Protein AF-A0A822FKP0-F1 (afdb_monomer)

pLDDT: mean 80.27, std 10.79, range [43.81, 92.62]

Structure (mmCIF, N/CA/C/O backbone):
data_AF-A0A822FKP0-F1
#
_entry.id   AF-A0A822FKP0-F1
#
loop_
_atom_site.group_PDB
_atom_site.id
_atom_site.type_symbol
_atom_site.label_atom_id
_atom_site.label_alt_id
_atom_site.label_comp_id
_atom_site.label_asym_id
_atom_site.label_entity_id
_atom_site.label_seq_id
_atom_site.pdbx_PDB_ins_code
_atom_site.Cartn_x
_atom_site.Cartn_y
_atom_site.Cartn_z
_atom_site.occupancy
_atom_site.B_iso_or_equiv
_atom_site.auth_seq_id
_atom_site.auth_comp_id
_atom_site.auth_asym_id
_atom_site.auth_atom_id
_atom_site.pdbx_PDB_model_num
ATOM 1 N N . ARG A 1 1 ? 42.600 23.864 -4.006 1.00 43.81 1 ARG A N 1
ATOM 2 C CA . ARG A 1 1 ? 42.148 22.506 -3.598 1.00 43.81 1 ARG A CA 1
ATOM 3 C C . ARG A 1 1 ? 40.679 22.336 -3.999 1.00 43.81 1 ARG A C 1
ATOM 5 O O . ARG A 1 1 ? 39.840 23.008 -3.412 1.00 43.81 1 ARG A O 1
ATOM 12 N N . ARG A 1 2 ? 40.351 21.524 -5.019 1.00 47.78 2 ARG A N 1
ATOM 13 C CA . ARG A 1 2 ? 38.947 21.209 -5.365 1.00 47.78 2 ARG A CA 1
ATOM 14 C C . ARG A 1 2 ? 38.359 20.360 -4.230 1.00 47.78 2 ARG A C 1
ATOM 16 O O . ARG A 1 2 ? 38.885 19.288 -3.952 1.00 47.78 2 ARG A O 1
ATOM 23 N N . LYS A 1 3 ? 37.329 20.858 -3.537 1.00 48.41 3 LYS A N 1
ATOM 24 C CA . LYS A 1 3 ? 36.582 20.069 -2.544 1.00 48.41 3 LYS A CA 1
ATOM 25 C C . LYS A 1 3 ? 35.898 18.919 -3.287 1.00 48.41 3 LYS A C 1
ATOM 27 O O . LYS A 1 3 ? 35.156 19.177 -4.230 1.00 48.41 3 LYS A O 1
ATOM 32 N N . ALA A 1 4 ? 36.147 17.677 -2.877 1.00 53.81 4 ALA A N 1
ATOM 33 C CA . ALA A 1 4 ? 35.376 16.538 -3.355 1.00 53.81 4 ALA A CA 1
ATOM 34 C C . ALA A 1 4 ? 33.907 16.764 -2.961 1.00 53.81 4 ALA A C 1
ATOM 36 O O . ALA A 1 4 ? 33.571 16.768 -1.775 1.00 53.81 4 ALA A O 1
ATOM 37 N N . GLN A 1 5 ? 33.039 17.037 -3.938 1.00 58.00 5 GLN A N 1
ATOM 38 C CA . GLN A 1 5 ? 31.599 17.033 -3.702 1.00 58.00 5 GLN A CA 1
ATOM 39 C C . GLN A 1 5 ? 31.208 15.615 -3.282 1.00 58.00 5 GLN A C 1
ATOM 41 O O . GLN A 1 5 ? 31.620 14.648 -3.919 1.00 58.00 5 GLN A O 1
ATOM 46 N N . ARG A 1 6 ? 30.429 15.487 -2.201 1.00 59.28 6 ARG A N 1
ATOM 47 C CA . ARG A 1 6 ? 29.832 14.211 -1.790 1.00 59.28 6 ARG A CA 1
ATOM 48 C C . ARG A 1 6 ? 28.983 13.685 -2.949 1.00 59.28 6 ARG A C 1
ATOM 50 O O . ARG A 1 6 ? 27.850 14.126 -3.135 1.00 59.28 6 ARG A O 1
ATOM 57 N N . ALA A 1 7 ? 29.535 12.769 -3.739 1.00 64.38 7 ALA A N 1
ATOM 58 C CA . ALA A 1 7 ? 28.770 12.042 -4.735 1.00 64.38 7 ALA A CA 1
ATOM 59 C C . ALA A 1 7 ? 27.661 11.274 -4.000 1.00 64.38 7 ALA A C 1
ATOM 61 O O . ALA A 1 7 ? 27.931 10.571 -3.025 1.00 64.38 7 ALA A O 1
ATOM 62 N N . LYS A 1 8 ? 26.404 11.447 -4.427 1.00 74.00 8 LYS A N 1
ATOM 63 C CA . LYS A 1 8 ? 25.251 10.709 -3.890 1.00 74.00 8 LYS A CA 1
ATOM 64 C C . LYS A 1 8 ? 25.323 9.271 -4.402 1.00 74.00 8 LYS A C 1
ATOM 66 O O . LYS A 1 8 ? 24.702 8.930 -5.406 1.00 74.00 8 LYS A O 1
ATOM 71 N N . LEU A 1 9 ? 26.160 8.468 -3.758 1.00 79.12 9 LEU A N 1
ATOM 72 C CA . LEU A 1 9 ? 26.335 7.056 -4.063 1.00 79.12 9 LEU A CA 1
ATOM 73 C C . LEU A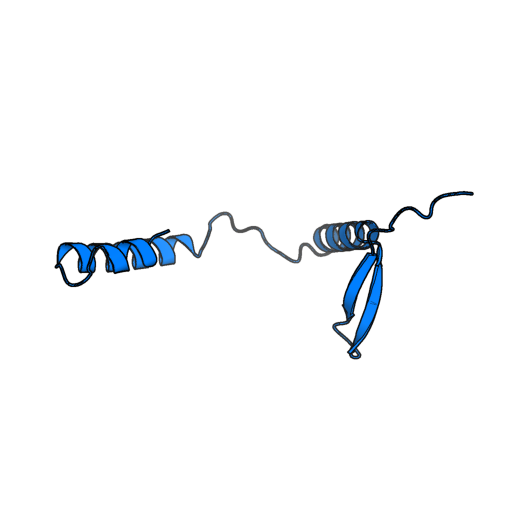 1 9 ? 25.243 6.236 -3.374 1.00 79.12 9 LEU A C 1
ATOM 75 O O . LEU A 1 9 ? 24.826 6.556 -2.261 1.00 79.12 9 LEU A O 1
ATOM 79 N N . ILE A 1 10 ? 24.798 5.181 -4.045 1.00 78.38 10 ILE A N 1
ATOM 80 C CA . ILE A 1 10 ? 23.906 4.163 -3.495 1.00 78.38 10 ILE A CA 1
ATOM 81 C C . ILE A 1 10 ? 24.605 2.808 -3.547 1.00 78.38 10 ILE A C 1
ATOM 83 O O . ILE A 1 10 ? 25.354 2.526 -4.485 1.00 78.38 10 ILE A O 1
ATOM 87 N N . ILE A 1 11 ? 24.347 1.980 -2.539 1.00 79.00 11 ILE A N 1
ATOM 88 C CA . ILE A 1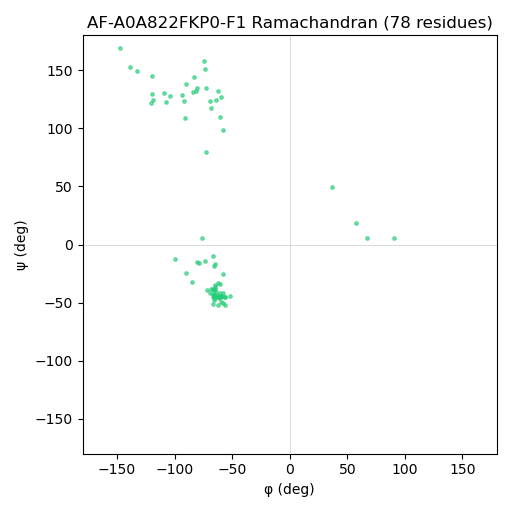 11 ? 24.786 0.586 -2.477 1.00 79.00 11 ILE A CA 1
ATOM 89 C C . ILE A 1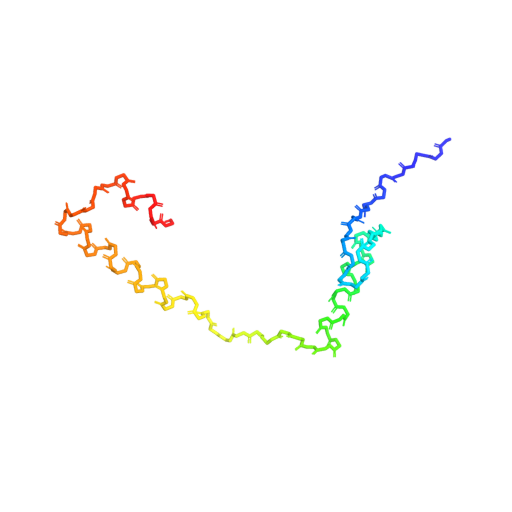 11 ? 23.542 -0.275 -2.662 1.00 79.00 11 ILE A C 1
ATOM 91 O O . ILE A 1 11 ? 22.536 -0.046 -1.991 1.00 79.00 11 ILE A O 1
ATOM 95 N N . ARG A 1 12 ? 23.598 -1.249 -3.571 1.00 72.00 12 ARG A N 1
ATOM 96 C CA . ARG A 1 12 ? 22.503 -2.198 -3.804 1.00 72.00 12 ARG A CA 1
ATOM 97 C C . ARG A 1 12 ? 23.013 -3.630 -3.865 1.00 72.00 12 ARG A C 1
ATOM 99 O O . ARG A 1 12 ? 24.125 -3.872 -4.330 1.00 72.00 12 ARG A O 1
ATOM 106 N N . VAL A 1 13 ? 22.165 -4.559 -3.447 1.00 72.25 13 VAL A N 1
ATOM 107 C CA . VAL A 1 13 ? 22.372 -5.996 -3.640 1.00 72.25 13 VAL A CA 1
ATOM 108 C C . VAL A 1 13 ? 21.932 -6.346 -5.060 1.00 72.25 13 VAL A C 1
ATOM 110 O O . VAL A 1 13 ? 20.878 -5.895 -5.500 1.00 72.25 13 VAL A O 1
ATOM 113 N N . CYS A 1 14 ? 22.754 -7.085 -5.799 1.00 72.31 14 CYS A N 1
ATOM 114 C CA . CYS A 1 14 ? 22.396 -7.571 -7.127 1.00 72.31 14 CYS A CA 1
ATOM 115 C C . CYS A 1 14 ? 21.587 -8.869 -7.031 1.00 72.31 14 CYS A C 1
ATOM 117 O O . CYS A 1 14 ? 22.019 -9.831 -6.397 1.00 72.31 14 CYS A O 1
ATOM 119 N N . ASP A 1 15 ? 20.464 -8.907 -7.745 1.00 68.38 15 ASP A N 1
ATOM 120 C CA . ASP A 1 15 ? 19.490 -10.008 -7.765 1.00 68.38 15 ASP A CA 1
ATOM 121 C C . ASP A 1 15 ? 20.106 -11.352 -8.198 1.00 68.38 15 ASP A C 1
ATOM 123 O O . ASP A 1 15 ? 19.620 -12.420 -7.835 1.00 68.38 15 ASP A O 1
ATOM 127 N N . LYS A 1 16 ? 21.199 -11.309 -8.974 1.00 62.16 16 LYS A N 1
ATOM 128 C CA . LYS A 1 16 ? 21.956 -12.483 -9.419 1.00 62.16 16 LYS A CA 1
ATOM 129 C C . LYS A 1 16 ? 23.402 -12.384 -8.930 1.00 62.16 16 LYS A C 1
ATOM 131 O O . LYS A 1 16 ? 24.105 -11.430 -9.256 1.00 62.16 16 LYS A O 1
ATOM 136 N N . GLY A 1 17 ? 23.840 -13.386 -8.165 1.00 63.03 17 GLY A N 1
ATOM 137 C CA . GLY A 1 17 ? 25.244 -13.572 -7.775 1.00 63.03 17 GLY A CA 1
ATOM 138 C C . GLY A 1 17 ? 25.692 -12.912 -6.466 1.00 63.03 17 GLY A C 1
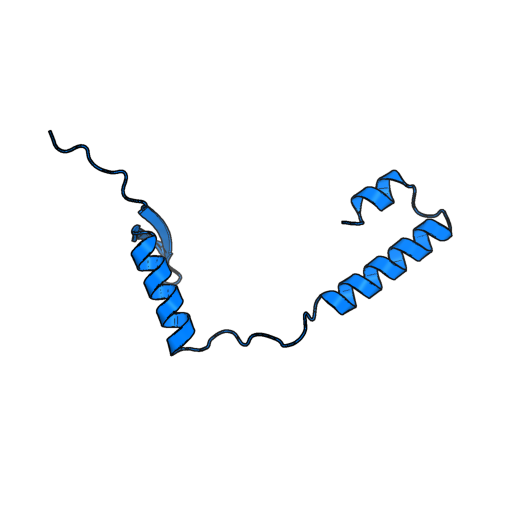ATOM 139 O O . GLY A 1 17 ? 26.880 -12.953 -6.170 1.00 63.03 17 GLY A O 1
ATOM 140 N N . GLY A 1 18 ? 24.793 -12.303 -5.681 1.00 68.31 18 GLY A N 1
ATOM 141 C CA . GLY A 1 18 ? 25.092 -11.839 -4.312 1.00 68.31 18 GLY A CA 1
ATOM 142 C C . GLY A 1 18 ? 26.088 -10.675 -4.196 1.00 68.31 18 GLY A C 1
ATOM 143 O O . GLY A 1 18 ? 26.461 -10.291 -3.091 1.00 68.31 18 GLY A O 1
ATOM 144 N N . GLY A 1 19 ? 26.525 -10.099 -5.318 1.00 77.31 19 GLY A N 1
ATOM 145 C CA . GLY A 1 19 ? 27.442 -8.963 -5.337 1.00 77.31 19 GLY A CA 1
ATOM 146 C C . GLY A 1 19 ? 26.774 -7.653 -4.917 1.00 77.31 19 GLY A C 1
ATOM 147 O O . GLY A 1 19 ? 25.584 -7.434 -5.155 1.00 77.31 19 GLY A O 1
ATOM 148 N N . LEU A 1 20 ? 27.565 -6.752 -4.332 1.00 77.62 20 LEU A N 1
ATOM 149 C CA . LEU A 1 20 ? 27.152 -5.380 -4.047 1.00 77.62 20 LEU A CA 1
ATOM 150 C C . LEU A 1 20 ? 27.565 -4.466 -5.201 1.00 77.62 20 LEU A C 1
ATOM 152 O O . LEU A 1 20 ? 28.726 -4.436 -5.605 1.00 77.62 20 LEU A O 1
ATOM 156 N N . HIS A 1 21 ? 26.615 -3.692 -5.717 1.00 78.19 21 HIS A N 1
ATOM 157 C CA . HIS A 1 21 ? 26.879 -2.663 -6.713 1.00 78.19 21 HIS A CA 1
ATOM 158 C C . HIS A 1 21 ? 26.845 -1.282 -6.061 1.00 78.19 21 HIS A C 1
ATOM 160 O O . HIS A 1 21 ? 25.862 -0.921 -5.410 1.00 78.19 21 HIS A O 1
ATOM 166 N N . ILE A 1 22 ? 27.907 -0.506 -6.279 1.00 81.50 22 ILE A N 1
ATOM 167 C CA . ILE A 1 22 ? 28.004 0.892 -5.861 1.00 81.50 22 ILE A CA 1
ATOM 168 C C . ILE A 1 22 ? 27.896 1.762 -7.110 1.00 81.50 22 ILE A C 1
ATOM 170 O O . ILE A 1 22 ? 28.690 1.623 -8.039 1.00 81.50 22 ILE A O 1
ATOM 174 N N . GLY A 1 23 ? 26.915 2.659 -7.133 1.00 81.44 23 GLY A N 1
ATOM 175 C CA . GLY A 1 23 ? 26.658 3.526 -8.280 1.00 81.44 23 GLY A CA 1
ATOM 176 C C . GLY A 1 23 ? 26.125 4.893 -7.872 1.00 81.44 23 GLY A C 1
ATOM 177 O O . GLY A 1 23 ? 25.772 5.123 -6.717 1.00 81.44 23 GLY A O 1
ATOM 178 N N . ASN A 1 24 ? 26.065 5.822 -8.826 1.00 84.06 24 ASN A N 1
ATOM 179 C CA . ASN A 1 24 ? 25.443 7.124 -8.609 1.00 84.06 24 ASN A CA 1
ATOM 180 C C . ASN A 1 24 ? 23.913 6.976 -8.552 1.00 84.06 24 ASN A C 1
ATOM 182 O O . ASN A 1 24 ? 23.311 6.329 -9.412 1.00 84.06 24 ASN A O 1
ATOM 186 N N . LYS A 1 25 ? 23.283 7.621 -7.565 1.00 80.25 25 LYS A N 1
ATOM 187 C CA . LYS A 1 25 ? 21.827 7.676 -7.406 1.00 80.25 25 LYS A CA 1
ATOM 188 C C . LYS A 1 25 ? 21.108 8.132 -8.682 1.00 80.25 25 LYS A C 1
ATOM 190 O O . LYS A 1 25 ? 20.116 7.523 -9.065 1.00 80.25 25 LYS A O 1
ATOM 195 N N . ILE A 1 26 ? 21.621 9.167 -9.347 1.00 84.31 26 ILE A N 1
ATOM 196 C CA . ILE A 1 26 ? 20.980 9.765 -10.529 1.00 84.31 26 ILE A CA 1
ATOM 197 C C . ILE A 1 26 ? 20.960 8.766 -11.690 1.00 84.31 26 ILE A C 1
ATOM 199 O O . ILE A 1 26 ? 19.944 8.595 -12.361 1.00 84.31 26 ILE A O 1
ATOM 203 N N . ASP A 1 27 ? 22.070 8.060 -11.907 1.00 82.25 27 ASP A N 1
ATOM 204 C CA . ASP A 1 27 ? 22.152 7.048 -12.960 1.00 82.25 27 ASP A CA 1
ATOM 205 C C . ASP A 1 27 ? 21.220 5.871 -12.697 1.00 82.25 27 ASP A C 1
ATOM 207 O O . ASP A 1 27 ? 20.653 5.306 -13.634 1.00 82.25 27 ASP A O 1
ATOM 211 N N . TYR A 1 28 ? 21.039 5.515 -11.428 1.00 82.00 28 TYR A N 1
ATOM 212 C CA . TYR A 1 28 ? 20.083 4.495 -11.033 1.00 82.00 28 TYR A CA 1
ATOM 213 C C . TYR A 1 28 ? 18.641 4.925 -11.299 1.00 82.00 28 TYR A C 1
ATOM 215 O O . TYR A 1 28 ? 17.911 4.191 -11.962 1.00 82.00 28 TYR A O 1
ATOM 223 N N . GLU A 1 29 ? 18.243 6.116 -10.847 1.00 82.94 29 GLU A N 1
ATOM 224 C CA . GLU A 1 29 ? 16.897 6.652 -11.084 1.00 82.94 29 GLU A CA 1
ATOM 225 C C . GLU A 1 29 ? 16.594 6.737 -12.584 1.00 82.94 29 GLU A C 1
ATOM 227 O O . GLU A 1 29 ? 15.527 6.306 -13.022 1.00 82.94 29 GLU A O 1
ATOM 232 N N . ARG A 1 30 ? 17.571 7.176 -13.388 1.00 87.12 30 ARG A N 1
ATOM 233 C CA . ARG A 1 30 ? 17.463 7.224 -14.851 1.00 87.12 30 ARG A CA 1
ATOM 234 C C . ARG A 1 30 ? 17.282 5.838 -15.474 1.00 87.12 30 ARG A C 1
ATOM 236 O O . ARG A 1 30 ? 16.427 5.672 -16.340 1.00 87.12 30 ARG A O 1
ATOM 243 N N . LYS A 1 31 ? 18.059 4.836 -15.048 1.00 84.94 31 LYS A N 1
ATOM 244 C CA . LYS A 1 31 ? 17.917 3.451 -15.537 1.00 84.94 31 LYS A CA 1
ATOM 245 C C . LYS A 1 31 ? 16.583 2.832 -15.122 1.00 84.94 31 LYS A C 1
ATOM 247 O O . LYS A 1 31 ? 15.973 2.141 -15.928 1.00 84.94 31 LYS A O 1
ATOM 252 N N . ALA A 1 32 ? 16.123 3.092 -13.900 1.00 81.88 32 ALA A N 1
ATOM 253 C CA . ALA A 1 32 ? 14.839 2.607 -13.404 1.00 81.88 32 ALA A CA 1
ATOM 254 C C . ALA A 1 32 ? 13.651 3.268 -14.124 1.00 81.88 32 ALA A C 1
ATOM 256 O O . ALA A 1 32 ? 12.660 2.600 -14.403 1.00 81.88 32 ALA A O 1
ATOM 257 N N . ALA A 1 33 ? 13.741 4.563 -14.440 1.00 83.19 33 ALA A N 1
ATOM 258 C CA . ALA A 1 33 ? 12.765 5.251 -15.285 1.00 83.19 33 ALA A CA 1
ATOM 259 C C . ALA A 1 33 ? 12.734 4.641 -16.692 1.00 83.19 33 ALA A C 1
ATOM 261 O O . ALA A 1 33 ? 11.691 4.155 -17.110 1.00 83.19 33 ALA A O 1
ATOM 262 N N . LYS A 1 34 ? 13.897 4.520 -17.346 1.00 87.69 34 LYS A N 1
ATOM 263 C CA . LYS A 1 34 ? 13.996 3.905 -18.675 1.00 87.69 34 LYS A CA 1
ATOM 264 C C . LYS A 1 34 ? 13.439 2.477 -18.707 1.00 87.69 34 LYS A C 1
ATOM 266 O O . LYS A 1 34 ? 12.677 2.143 -19.597 1.00 87.69 34 LYS A O 1
ATOM 271 N N . TYR A 1 35 ? 13.775 1.645 -17.721 1.00 84.44 35 TYR A N 1
ATOM 272 C CA . TYR A 1 35 ? 13.227 0.291 -17.624 1.00 84.44 35 TYR A CA 1
ATOM 273 C C . TYR A 1 35 ? 11.698 0.295 -17.492 1.00 84.44 35 TYR A C 1
ATOM 275 O O . TYR A 1 35 ? 11.035 -0.523 -18.125 1.00 84.44 35 TYR A O 1
ATOM 283 N N . ARG A 1 36 ? 11.133 1.209 -16.691 1.00 81.31 36 ARG A N 1
ATOM 284 C CA . ARG A 1 36 ? 9.676 1.358 -16.560 1.00 81.31 36 ARG A CA 1
ATOM 285 C C . ARG A 1 36 ? 9.024 1.739 -17.887 1.00 81.31 36 ARG A C 1
ATOM 287 O O . ARG A 1 36 ? 8.018 1.129 -18.234 1.00 81.31 36 ARG A O 1
ATOM 294 N N . ASP A 1 37 ? 9.618 2.675 -18.618 1.00 84.44 37 ASP A N 1
ATOM 295 C CA . ASP A 1 37 ? 9.107 3.123 -19.915 1.00 84.44 37 ASP A CA 1
ATOM 296 C C . ASP A 1 37 ? 9.202 2.011 -20.972 1.00 84.44 37 ASP A C 1
ATOM 298 O O . ASP A 1 37 ? 8.229 1.745 -21.681 1.00 84.44 37 ASP A O 1
ATOM 302 N N . ASP A 1 3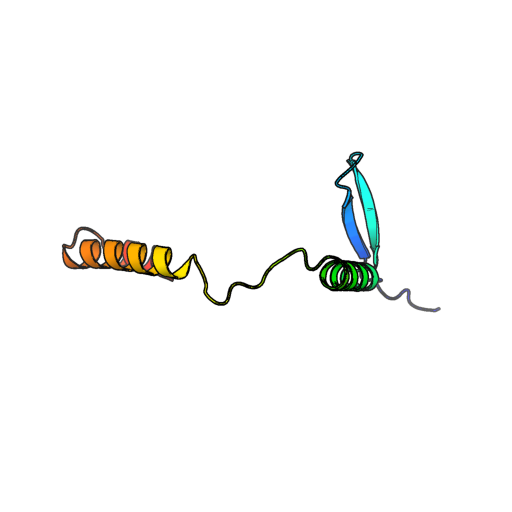8 ? 10.345 1.317 -21.029 1.00 86.00 38 ASP A N 1
ATOM 303 C CA . ASP A 1 38 ? 10.632 0.277 -22.022 1.00 86.00 38 ASP A CA 1
ATOM 304 C C . ASP A 1 38 ? 9.780 -0.984 -21.801 1.00 86.00 38 ASP A C 1
ATOM 306 O O . ASP A 1 38 ? 9.302 -1.591 -22.758 1.00 86.00 38 ASP A O 1
ATOM 310 N N . THR A 1 39 ? 9.600 -1.409 -20.545 1.00 81.69 39 THR A N 1
ATOM 311 C CA . THR A 1 39 ? 8.961 -2.703 -20.236 1.00 81.69 39 THR A CA 1
ATOM 312 C C . THR A 1 39 ? 7.496 -2.594 -19.837 1.00 81.69 39 THR A C 1
ATOM 314 O O . THR A 1 39 ? 6.827 -3.624 -19.780 1.00 81.69 39 THR A O 1
ATOM 317 N N . LYS A 1 40 ? 6.993 -1.380 -19.552 1.00 75.81 40 LYS A N 1
ATOM 318 C CA . LYS A 1 40 ? 5.683 -1.139 -18.912 1.00 75.81 40 LYS A CA 1
ATOM 319 C C . LYS A 1 40 ? 5.361 -2.210 -17.853 1.00 75.81 40 LYS A C 1
ATOM 321 O O . LYS A 1 40 ? 4.288 -2.808 -17.880 1.00 75.81 40 LYS A O 1
ATOM 326 N N . PRO A 1 41 ? 6.306 -2.499 -16.938 1.00 74.12 41 PRO A N 1
ATOM 327 C CA . PRO A 1 41 ? 6.264 -3.710 -16.121 1.00 74.12 41 PRO A CA 1
ATOM 328 C C . PRO A 1 41 ? 5.188 -3.630 -15.034 1.00 74.12 41 PRO A C 1
ATOM 330 O O . PRO A 1 41 ? 4.847 -4.632 -14.414 1.00 74.12 41 PRO A O 1
ATOM 333 N N . TYR A 1 42 ? 4.668 -2.427 -14.797 1.00 74.81 42 TYR A N 1
ATOM 334 C CA . TYR A 1 42 ? 3.598 -2.148 -13.864 1.00 74.81 42 TYR A CA 1
ATOM 335 C C . TYR A 1 42 ? 2.437 -1.546 -14.643 1.00 74.81 42 TYR A C 1
ATOM 337 O O . TYR A 1 42 ? 2.617 -0.588 -15.395 1.00 74.81 42 TYR A O 1
ATOM 345 N N . GLN A 1 43 ? 1.251 -2.101 -14.436 1.00 77.06 43 GLN A N 1
ATOM 346 C CA . GLN A 1 43 ? 0.011 -1.497 -14.884 1.00 77.06 43 GLN A CA 1
ATOM 347 C C . GLN A 1 43 ? -0.529 -0.635 -13.748 1.00 77.06 43 GLN A C 1
ATOM 349 O O . GLN A 1 43 ? -0.735 -1.123 -12.636 1.00 77.06 43 GLN A O 1
ATOM 354 N N . GLU A 1 44 ? -0.753 0.644 -14.025 1.00 79.44 44 GLU A N 1
ATOM 355 C CA . GLU A 1 44 ? -1.475 1.500 -13.096 1.00 79.44 44 GLU A CA 1
ATOM 356 C C . GLU A 1 44 ? -2.940 1.057 -13.072 1.00 79.44 44 GLU A C 1
ATOM 358 O O . GLU A 1 44 ? -3.594 0.940 -14.112 1.00 79.44 44 GLU A O 1
ATOM 363 N N . LEU A 1 45 ? -3.437 0.733 -11.882 1.00 81.50 45 LEU A N 1
ATOM 364 C CA . LEU A 1 45 ? -4.835 0.379 -11.703 1.00 81.50 45 LEU A CA 1
ATOM 365 C C . LEU A 1 45 ? -5.653 1.669 -11.637 1.00 81.50 45 LEU A C 1
ATOM 367 O O . LEU A 1 45 ? -5.304 2.595 -10.910 1.00 81.50 45 LEU A O 1
ATOM 371 N N . SER A 1 46 ? -6.776 1.711 -12.354 1.00 88.31 46 SER A N 1
ATOM 372 C CA . SER A 1 46 ? -7.734 2.825 -12.282 1.00 88.31 46 SER A CA 1
ATOM 373 C C . SER A 1 46 ? -8.433 2.933 -10.922 1.00 88.31 46 SER A C 1
ATOM 375 O O . SER A 1 46 ? -9.127 3.911 -10.654 1.00 88.31 46 SER A O 1
ATOM 377 N N . TYR A 1 47 ? -8.265 1.923 -10.069 1.00 85.88 47 TYR A N 1
ATOM 378 C CA . TYR A 1 47 ? -8.829 1.842 -8.733 1.00 85.88 47 TYR A CA 1
ATOM 379 C C . TYR A 1 47 ? -7.795 1.270 -7.762 1.00 85.88 47 TYR A C 1
ATOM 381 O O . TYR A 1 47 ? -6.913 0.502 -8.144 1.00 85.88 47 TYR A O 1
ATOM 389 N N . ASN A 1 48 ? -7.910 1.627 -6.485 1.00 85.88 48 ASN A N 1
ATOM 390 C CA . ASN A 1 48 ? -7.068 1.059 -5.441 1.00 85.88 48 ASN A CA 1
ATOM 391 C C . ASN A 1 48 ? -7.758 -0.191 -4.853 1.00 85.88 48 ASN A C 1
ATOM 393 O O . ASN A 1 48 ? -8.739 -0.037 -4.121 1.00 85.88 48 ASN A O 1
ATOM 397 N N . PRO A 1 49 ? -7.262 -1.416 -5.116 1.00 84.00 49 PRO A N 1
ATOM 398 C CA . PRO A 1 49 ? -7.900 -2.653 -4.656 1.00 84.00 49 PRO A CA 1
ATOM 399 C C . PRO A 1 49 ? -7.881 -2.809 -3.130 1.00 84.00 49 PRO A C 1
ATOM 401 O O . PRO A 1 49 ? -8.660 -3.575 -2.571 1.00 84.00 49 PRO A O 1
ATOM 404 N N . LEU A 1 50 ? -7.017 -2.069 -2.433 1.00 89.94 50 LEU A N 1
ATOM 405 C CA . LEU A 1 50 ? -6.950 -2.095 -0.975 1.00 89.94 50 LEU A CA 1
ATOM 406 C C . LEU A 1 50 ? -8.030 -1.226 -0.325 1.00 89.94 50 LEU A C 1
ATOM 408 O O . LEU A 1 50 ? -8.279 -1.388 0.866 1.00 89.94 50 LEU A O 1
ATOM 412 N N . MET A 1 51 ? -8.685 -0.330 -1.076 1.00 89.38 51 MET A N 1
ATOM 413 C CA . MET A 1 51 ? -9.723 0.544 -0.520 1.00 89.38 51 MET A CA 1
ATOM 414 C C . MET A 1 51 ? -10.959 -0.231 -0.084 1.00 89.38 51 MET A C 1
ATOM 416 O O . MET A 1 51 ? -11.514 0.073 0.963 1.00 89.38 51 MET A O 1
ATOM 420 N N . GLU A 1 52 ? -11.365 -1.253 -0.835 1.00 89.19 52 GLU A N 1
ATOM 421 C CA . GLU A 1 52 ? -12.514 -2.084 -0.462 1.00 89.19 52 GLU A CA 1
ATOM 422 C C . GLU A 1 52 ? -12.242 -2.850 0.838 1.00 89.19 52 GLU A C 1
ATOM 424 O O . GLU A 1 52 ? -13.047 -2.833 1.771 1.00 89.19 52 GLU A O 1
ATOM 429 N N . ILE A 1 53 ? -11.055 -3.455 0.937 1.00 89.88 53 ILE A N 1
ATOM 430 C CA . ILE A 1 53 ? -10.605 -4.145 2.150 1.00 89.88 53 ILE A CA 1
ATOM 431 C C . ILE A 1 53 ? -10.539 -3.160 3.319 1.00 89.88 53 ILE A C 1
ATOM 433 O O . ILE A 1 53 ? 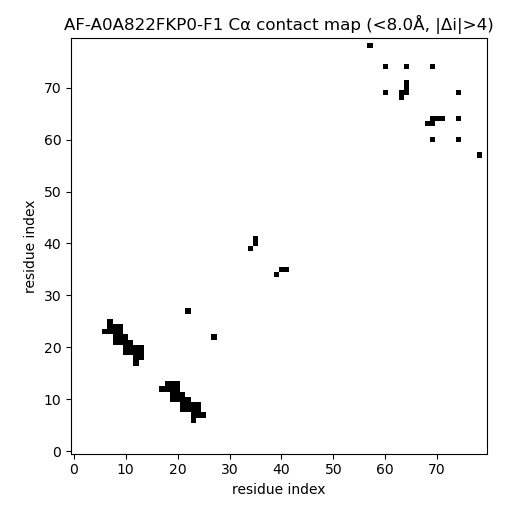-11.036 -3.461 4.402 1.00 89.88 53 ILE A O 1
ATOM 437 N N . PHE A 1 54 ? -9.968 -1.975 3.095 1.00 90.69 54 PHE A N 1
ATOM 438 C CA . PHE A 1 54 ? -9.901 -0.916 4.094 1.00 90.69 54 PHE A CA 1
ATOM 439 C C . PHE A 1 54 ? -1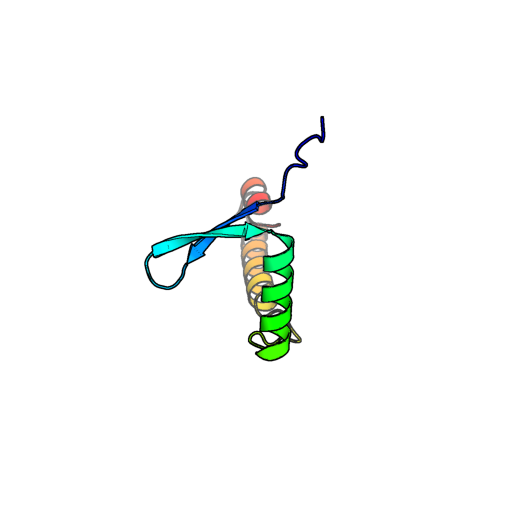1.298 -0.549 4.603 1.00 90.69 54 PHE A C 1
ATOM 441 O O . PHE A 1 54 ? -11.537 -0.622 5.804 1.00 90.69 54 PHE A O 1
ATOM 448 N N . THR A 1 55 ? -12.245 -0.257 3.708 1.00 91.81 55 THR A N 1
ATOM 449 C CA . THR A 1 55 ? -13.632 0.066 4.067 1.00 91.81 55 THR A CA 1
ATOM 450 C C . THR A 1 55 ? -14.281 -1.044 4.892 1.00 91.81 55 THR A C 1
ATOM 452 O O . THR A 1 55 ? -14.892 -0.760 5.923 1.00 91.81 55 THR A O 1
ATOM 455 N N . ASN A 1 56 ? -14.112 -2.306 4.495 1.00 92.50 56 ASN A N 1
ATOM 456 C CA . ASN A 1 56 ? -14.678 -3.444 5.219 1.00 92.50 56 ASN A CA 1
ATOM 457 C C . ASN A 1 56 ? -14.095 -3.574 6.634 1.00 92.50 56 ASN A C 1
ATOM 459 O O . ASN A 1 56 ? -14.840 -3.765 7.599 1.00 92.50 56 ASN A O 1
ATOM 463 N N . VAL A 1 57 ? -12.779 -3.408 6.781 1.00 91.88 57 VAL A N 1
ATOM 464 C CA . VAL A 1 57 ? -12.099 -3.439 8.085 1.00 91.88 57 VAL A CA 1
ATOM 465 C C . VAL A 1 57 ? -12.536 -2.264 8.961 1.00 91.88 57 VAL A C 1
ATOM 467 O O . VAL A 1 57 ? -12.861 -2.459 10.134 1.00 91.88 57 VAL A O 1
ATOM 470 N N . THR A 1 58 ? -12.609 -1.055 8.403 1.00 91.69 58 THR A N 1
ATOM 471 C CA . THR A 1 58 ? -13.079 0.140 9.115 1.00 91.69 58 THR A CA 1
ATOM 472 C C . THR A 1 58 ? -14.507 -0.051 9.624 1.00 91.69 58 THR A C 1
ATOM 474 O O . THR A 1 58 ? -14.790 0.243 10.787 1.00 91.69 58 THR A O 1
ATOM 477 N N . ASN A 1 59 ? -15.396 -0.603 8.795 1.00 92.62 59 ASN A N 1
ATOM 478 C CA . ASN A 1 59 ? -16.773 -0.903 9.183 1.00 92.62 59 ASN A CA 1
ATOM 479 C C . ASN A 1 59 ? -16.830 -1.913 10.334 1.00 92.62 59 ASN A C 1
ATOM 481 O O . ASN A 1 59 ? -17.527 -1.668 11.319 1.00 92.62 59 ASN A O 1
ATOM 485 N N . ALA A 1 60 ? -16.055 -2.997 10.263 1.00 90.88 60 ALA A N 1
ATOM 486 C CA . ALA A 1 60 ? -15.996 -3.993 11.332 1.00 90.88 60 ALA A CA 1
ATOM 487 C C . ALA A 1 60 ? -15.519 -3.385 12.665 1.00 90.88 60 ALA A C 1
ATOM 489 O O . ALA A 1 60 ? -16.131 -3.605 13.710 1.00 90.88 60 ALA A O 1
ATOM 490 N N . ILE A 1 61 ? -14.469 -2.561 12.639 1.00 90.00 61 ILE A N 1
ATOM 491 C CA . ILE A 1 61 ? -13.954 -1.891 13.842 1.00 90.00 61 ILE A CA 1
ATOM 492 C C . ILE A 1 61 ? -14.980 -0.892 14.407 1.00 90.00 61 ILE A C 1
ATOM 494 O O . ILE A 1 61 ? -15.128 -0.789 15.627 1.00 90.00 61 ILE A O 1
ATOM 498 N N . ASN A 1 62 ? -15.710 -0.175 13.547 1.00 89.31 62 ASN A N 1
ATOM 499 C CA . ASN A 1 62 ? -16.764 0.749 13.969 1.00 89.31 62 ASN A CA 1
ATOM 500 C C . ASN A 1 62 ? -17.924 0.030 14.667 1.00 89.31 62 ASN A C 1
ATOM 502 O O . ASN A 1 62 ? -18.403 0.519 15.690 1.00 89.31 62 ASN A O 1
ATOM 506 N N . VAL A 1 63 ? -18.338 -1.138 14.167 1.00 92.25 63 VAL A N 1
ATOM 507 C CA . VAL A 1 63 ? -19.348 -1.980 14.832 1.00 92.25 63 VAL A CA 1
ATOM 508 C C . VAL A 1 63 ? -18.871 -2.372 16.230 1.00 92.25 63 VAL A C 1
ATOM 510 O O . VAL A 1 63 ? -19.561 -2.107 17.210 1.00 92.25 63 VAL A O 1
ATOM 513 N N . LEU A 1 64 ? -17.640 -2.875 16.355 1.00 89.12 64 LEU A N 1
ATOM 514 C CA . LEU A 1 64 ? -17.076 -3.266 17.652 1.00 89.12 64 LEU A CA 1
ATOM 515 C C . LEU A 1 64 ? -16.946 -2.092 18.639 1.00 89.12 64 LEU A C 1
ATOM 517 O O . LEU A 1 64 ? -17.090 -2.275 19.851 1.00 89.12 64 LEU A O 1
ATOM 521 N N . LYS A 1 65 ? -16.674 -0.877 18.143 1.00 87.75 65 LYS A N 1
ATOM 522 C CA . LYS A 1 65 ? -16.693 0.346 18.960 1.00 87.75 65 LYS A CA 1
ATOM 523 C C . LYS A 1 65 ? -18.105 0.654 19.460 1.00 87.75 65 LYS A C 1
ATOM 525 O O . LYS A 1 65 ? -18.270 0.947 20.643 1.00 87.75 65 LYS A O 1
ATOM 530 N N . ASN A 1 66 ? -19.101 0.606 18.576 1.00 88.38 66 ASN A N 1
ATOM 531 C CA . ASN A 1 66 ? -20.493 0.922 18.907 1.00 88.38 66 ASN A CA 1
ATOM 532 C C . ASN A 1 66 ? -21.081 -0.080 19.909 1.00 88.38 66 ASN A C 1
ATOM 534 O O . ASN A 1 66 ? -21.752 0.326 20.857 1.00 88.38 66 ASN A O 1
ATOM 538 N N . ASP A 1 67 ? -20.706 -1.352 19.782 1.00 91.94 67 ASP A N 1
ATOM 539 C CA . ASP A 1 67 ? -21.071 -2.426 20.712 1.00 91.94 67 ASP A CA 1
ATOM 540 C C . ASP A 1 67 ? -20.263 -2.388 22.024 1.00 91.94 67 ASP A C 1
ATOM 542 O O . ASP A 1 67 ? -20.377 -3.281 22.863 1.00 91.94 67 ASP A O 1
ATOM 546 N N . LYS A 1 68 ? -19.431 -1.353 22.224 1.00 86.00 68 LYS A N 1
ATOM 547 C CA . LYS A 1 68 ? -18.558 -1.143 23.395 1.00 86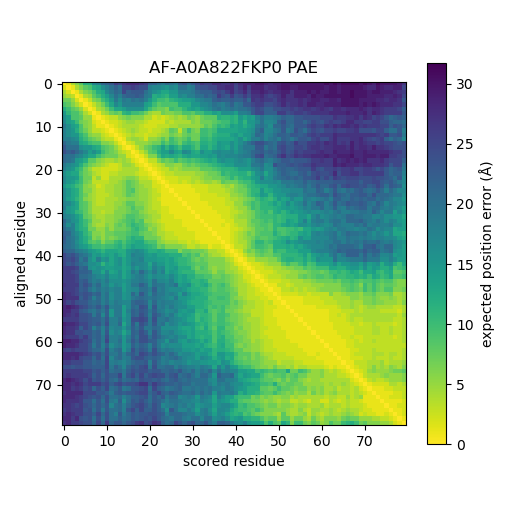.00 68 LYS A CA 1
ATOM 548 C C . LYS A 1 68 ? -17.570 -2.287 23.659 1.00 86.00 68 LYS A C 1
ATOM 550 O O . LYS A 1 68 ? -17.004 -2.369 24.748 1.00 86.00 68 LYS A O 1
ATOM 555 N N . GLN A 1 69 ? -17.307 -3.131 22.661 1.00 85.25 69 GLN A N 1
ATOM 556 C CA . GLN A 1 69 ? -16.302 -4.197 22.728 1.00 85.25 69 GLN A CA 1
ATOM 557 C C . GLN A 1 69 ? -14.877 -3.665 22.525 1.00 85.25 69 GLN A C 1
ATOM 559 O O . GLN A 1 69 ? -13.894 -4.327 22.860 1.00 85.25 69 GLN A O 1
ATOM 564 N N . LEU A 1 70 ? -14.753 -2.445 22.001 1.00 84.69 70 LEU A N 1
ATOM 565 C CA . LEU A 1 70 ? -13.491 -1.750 21.794 1.00 84.69 70 LEU A CA 1
ATOM 566 C C . LEU A 1 70 ? -13.458 -0.449 22.599 1.00 84.69 70 LEU A C 1
ATOM 568 O O . LEU A 1 70 ? -14.312 0.422 22.448 1.00 84.69 70 LEU A O 1
ATOM 572 N N . ASN A 1 71 ? -12.434 -0.295 23.443 1.00 86.12 71 ASN A N 1
ATOM 573 C CA . ASN A 1 71 ? -12.199 0.968 24.139 1.00 86.12 71 ASN A CA 1
ATOM 574 C C . ASN A 1 71 ? -11.625 2.033 23.182 1.00 86.12 71 ASN A C 1
ATOM 576 O O . ASN A 1 71 ? -11.004 1.721 22.162 1.00 86.12 71 ASN A O 1
ATOM 580 N N . LEU A 1 72 ? -11.795 3.309 23.543 1.00 82.62 72 LEU A N 1
ATOM 581 C CA . LEU A 1 72 ? -11.410 4.444 22.697 1.00 82.62 72 LEU A CA 1
ATOM 582 C C . LEU A 1 72 ? -9.903 4.475 22.378 1.00 82.62 72 LEU A C 1
ATOM 584 O O . LEU A 1 72 ? -9.509 4.848 21.278 1.00 82.62 72 LEU A O 1
ATOM 588 N N . LYS A 1 73 ? -9.056 4.033 23.317 1.00 85.88 73 LYS A N 1
ATOM 589 C CA . LYS A 1 73 ? -7.596 3.985 23.145 1.00 85.88 73 LYS A CA 1
ATOM 590 C C . LYS A 1 73 ? -7.180 2.972 22.076 1.00 85.88 73 LYS A C 1
ATOM 592 O O . LYS A 1 73 ? -6.316 3.264 21.256 1.00 85.88 73 LYS A O 1
ATOM 597 N N . ASN A 1 74 ? -7.800 1.796 22.078 1.00 84.06 74 ASN A N 1
ATOM 598 C CA . ASN A 1 74 ? -7.547 0.742 21.102 1.00 84.06 74 ASN A CA 1
ATOM 599 C C . ASN A 1 74 ? -8.123 1.113 19.733 1.00 84.06 74 ASN A C 1
ATOM 601 O O . ASN A 1 74 ? -7.458 0.891 18.727 1.00 84.06 74 ASN A O 1
ATOM 605 N N . TYR A 1 75 ? -9.303 1.737 19.694 1.00 87.31 75 TYR A N 1
ATOM 606 C CA . TYR A 1 75 ? -9.886 2.269 18.462 1.00 87.31 75 TYR A CA 1
ATOM 607 C C . TYR A 1 75 ? -8.958 3.293 17.790 1.00 87.31 75 TYR A C 1
ATOM 609 O O . TYR A 1 75 ? -8.603 3.120 16.628 1.00 87.31 75 TYR A O 1
ATOM 617 N N . ASN A 1 76 ? -8.474 4.286 18.544 1.00 86.38 76 ASN A N 1
ATOM 618 C CA . ASN A 1 76 ? -7.560 5.316 18.034 1.00 86.38 76 ASN A CA 1
ATOM 619 C C . ASN A 1 76 ? -6.191 4.763 17.594 1.00 86.38 76 ASN A C 1
ATOM 621 O O . ASN A 1 76 ? -5.454 5.455 16.909 1.00 86.38 76 ASN A O 1
ATOM 625 N N . ARG A 1 77 ? -5.820 3.543 18.012 1.00 86.62 77 ARG A N 1
ATOM 626 C CA . ARG A 1 77 ? -4.599 2.865 17.544 1.00 86.62 77 ARG A CA 1
ATOM 627 C C . ARG A 1 77 ? -4.816 2.113 16.229 1.00 86.62 77 ARG A C 1
ATOM 629 O O . ARG A 1 77 ? -3.866 1.920 15.482 1.00 86.62 77 ARG A O 1
ATOM 636 N N . LEU A 1 78 ? -6.025 1.596 16.013 1.00 81.88 78 LEU A N 1
ATOM 637 C CA . LEU A 1 78 ? -6.372 0.760 14.860 1.00 81.88 78 LEU A CA 1
ATOM 638 C C . LEU A 1 78 ? -6.872 1.580 13.668 1.00 81.88 78 LEU A C 1
ATOM 640 O O . LEU A 1 78 ? -6.792 1.110 12.537 1.00 81.88 78 LEU A O 1
ATOM 644 N N . MET A 1 79 ? -7.400 2.773 13.929 1.00 81.38 79 MET A N 1
ATOM 645 C CA . MET A 1 79 ? -7.798 3.724 12.900 1.00 81.38 79 MET A CA 1
ATOM 646 C C . MET A 1 79 ? -6.633 4.655 12.550 1.00 81.38 79 MET A C 1
ATOM 648 O O . MET A 1 79 ? -5.923 5.072 13.468 1.00 81.38 79 MET A O 1
ATOM 652 N N . PRO A 1 80 ? -6.425 4.955 11.256 1.00 68.19 80 PRO A N 1
ATOM 653 C CA . PRO A 1 80 ? -5.469 5.966 10.817 1.00 68.19 80 PRO A CA 1
ATOM 654 C C . PRO A 1 80 ? -5.899 7.390 11.192 1.00 68.19 80 PRO A C 1
ATOM 656 O O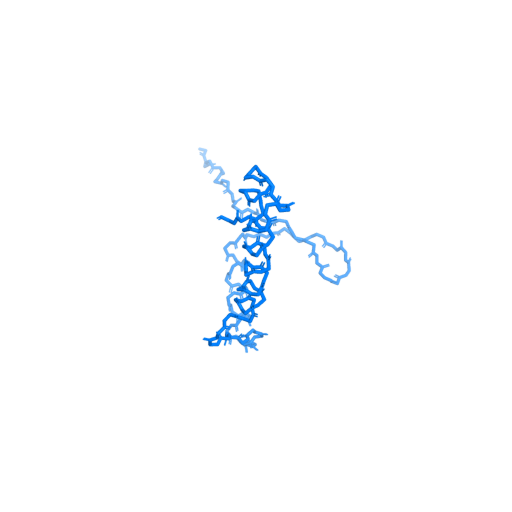 . PRO A 1 80 ? -7.118 7.629 11.369 1.00 68.19 80 PRO A O 1
#

Organism: NCBI:txid392032

Solvent-accessible surface area (backbone atoms only — not comparable to full-atom values): 5110 Å² total; per-residue (Å²): 133,88,77,83,71,84,72,62,66,42,79,43,79,38,97,73,86,77,45,77,48,78,45,52,46,67,62,48,54,51,51,53,49,49,50,43,69,75,60,56,80,67,80,86,66,99,63,68,81,62,52,61,56,47,52,52,51,52,51,55,53,51,50,37,39,74,71,63,78,40,55,70,72,60,48,64,69,74,49,133

Foldseek 3Di:
DDPPDPQQWDWDADPPDRDIDIDGPVVVVVVVVVCCVVVVVDDDDPDDPCVVVVVVVLVVLVVCVVVVVDDPVRSVVVDD

Mean predicted aligned error: 13.22 Å

Nearest PDB structures (foldseek):
  4e1r-assembly1_A  TM=4.158E-01  e=8.370E+00  Mycobacterium tuberculosis

Radius of gyration: 23.27 Å; Cα contacts (8 Å, |Δi|>4): 40; chains: 1; bounding box: 63×36×46 Å

Secondary structure (DSSP, 8-state):
--------EEEEE-TTTSPEEEEEHHHHHHHHHHHHHHH--SPPPSS-HHHHHHHHHHHHHHHHHHTT-S-HHHHHHH--

Sequence (80 aa):
RRKAQRAKLIIRVCDKGGGLHIGNKIDYERKAAKYRDDTKPYQELSYNPLMEIFTNVTNAINVLKNDKQLNLKNYNRLMP